Protein AF-A0A498JR25-F1 (afdb_monomer)

Solvent-accessible surface area (backbone atoms only — not comparable to full-atom values): 4789 Å² total; per-residue (Å²): 140,88,75,96,81,80,71,67,55,72,64,52,51,62,33,88,86,48,78,61,43,80,37,49,32,46,68,70,63,45,51,53,30,60,76,48,71,39,42,32,39,28,49,50,83,60,84,67,10,55,58,46,35,48,45,32,37,74,74,63,67,44,30,50,62,45,63,84,68,93,70,94,80,86,80,83,56,118

Organism: Malus domestica (NCBI:txid3750)

Nearest PDB structures (foldseek):
  7vel-assembly2_B  TM=9.950E-01  e=3.268E-05  Phytolacca americana
  8j2v-assembly1_A  TM=9.755E-01  e=3.268E-05  Nicotiana tabacum
  8chd-assembly2_B  TM=9.277E-01  e=2.188E-05  Nicotiana tabacum
  2c1z-assembly1_A  TM=9.845E-01  e=3.879E-04  Vitis vinifera
  8wrk-assembly1_A  TM=9.889E-01  e=5.794E-04  Catharanthus roseus

InterPro domains:
  IPR002213 UDP-glucuronosyl/UDP-glucosyltransferase [PF00201] (3-59)
  IPR050481 UDP-glycosyltransferase, plant-type [PTHR48048] (1-77)

Sequence (78 aa):
MVVKSWAPQVVVLKNELVGGFVTLCGWNLVLEAVVAGVSMIAWPLHAEQHMNMNVLATDMEMAFAVEQRDEEDGFVTV

Foldseek 3Di:
DDDDDDDPLLVVLLDPPQQEEEDLQDPVNLVSNVVSVHAYAQDHDDDCSVVSLCCCVPVVVRYDYKDDDPDPPPDTDD

pLDDT: mean 91.69, std 9.93, range [59.12, 98.12]

Structure (mmCIF, N/CA/C/O backbone):
data_AF-A0A498JR25-F1
#
_entry.id   AF-A0A498JR25-F1
#
loop_
_atom_site.group_PDB
_atom_site.id
_atom_site.type_symbol
_atom_site.label_atom_id
_atom_site.label_alt_id
_atom_site.label_comp_id
_atom_site.label_asym_id
_atom_site.label_entity_id
_atom_site.label_seq_id
_atom_site.pdbx_PDB_ins_code
_atom_site.Cartn_x
_atom_site.Cartn_y
_atom_site.Cartn_z
_atom_site.occupancy
_atom_site.B_iso_or_equiv
_atom_site.auth_seq_id
_atom_site.auth_comp_id
_atom_site.auth_asym_id
_atom_site.auth_atom_id
_atom_site.pdbx_PDB_model_num
ATOM 1 N N . MET A 1 1 ? -7.146 -15.809 -5.198 1.00 81.56 1 MET A N 1
ATOM 2 C CA . MET A 1 1 ? -7.540 -15.178 -6.481 1.00 81.56 1 MET A CA 1
ATOM 3 C C . MET A 1 1 ? -6.339 -14.412 -7.013 1.00 81.56 1 MET A C 1
ATOM 5 O O . MET A 1 1 ? -5.645 -13.820 -6.201 1.00 81.56 1 MET A O 1
ATOM 9 N N . VAL A 1 2 ? -6.077 -14.434 -8.322 1.00 92.88 2 VAL A N 1
ATOM 10 C CA . VAL A 1 2 ? -4.982 -13.671 -8.950 1.00 92.88 2 VAL A CA 1
ATOM 11 C C . VAL A 1 2 ? -5.551 -12.910 -10.143 1.00 92.88 2 VAL A C 1
ATOM 13 O O . VAL A 1 2 ? -6.211 -13.510 -10.990 1.00 92.88 2 VAL A O 1
ATOM 16 N N . VAL A 1 3 ? -5.302 -11.602 -10.205 1.00 94.88 3 VAL A N 1
ATOM 17 C CA . VAL A 1 3 ? -5.743 -10.714 -11.291 1.00 94.88 3 VAL A CA 1
ATOM 18 C C . VAL A 1 3 ? -4.498 -10.154 -11.975 1.00 94.88 3 VAL A C 1
ATOM 20 O O . VAL A 1 3 ? -3.619 -9.632 -11.301 1.00 94.88 3 VAL A O 1
ATOM 23 N N . LYS A 1 4 ? -4.383 -10.300 -13.302 1.00 93.75 4 LYS A N 1
ATOM 24 C CA . LYS A 1 4 ? -3.117 -10.058 -14.027 1.00 93.75 4 LYS A CA 1
ATOM 25 C C . LYS A 1 4 ? -2.861 -8.610 -14.452 1.00 93.75 4 LYS A C 1
ATOM 27 O O . LYS A 1 4 ? -1.748 -8.308 -14.863 1.00 93.75 4 LYS A O 1
ATOM 32 N N . SER A 1 5 ? -3.868 -7.742 -14.430 1.00 94.62 5 SER A N 1
ATOM 33 C CA . SER A 1 5 ? -3.732 -6.390 -14.992 1.00 94.62 5 SER A CA 1
ATOM 34 C C . SER A 1 5 ? -4.306 -5.331 -14.068 1.00 94.62 5 SER A C 1
ATOM 36 O O . SER A 1 5 ? -3.557 -4.538 -13.517 1.00 94.62 5 SER A O 1
ATOM 38 N N . TRP A 1 6 ? -5.622 -5.331 -13.865 1.00 95.94 6 TRP A N 1
ATOM 39 C CA . TRP A 1 6 ? -6.272 -4.351 -13.008 1.00 95.94 6 TRP A CA 1
ATOM 40 C C . TRP A 1 6 ? -7.341 -5.021 -12.160 1.00 95.94 6 TRP A C 1
ATOM 42 O O . TRP A 1 6 ? -8.138 -5.812 -12.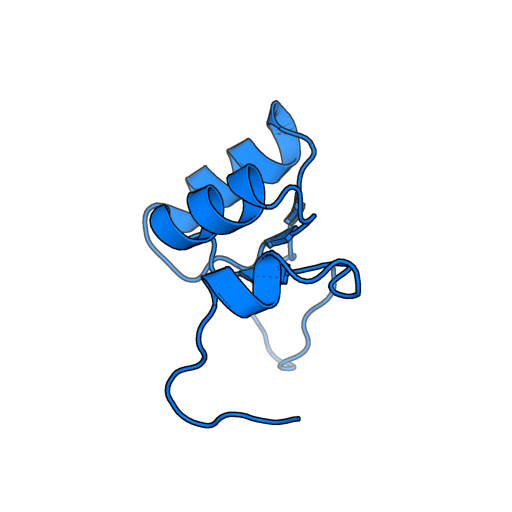666 1.00 95.94 6 TRP A O 1
ATOM 52 N N . ALA A 1 7 ? -7.346 -4.693 -10.875 1.00 95.50 7 ALA A N 1
ATOM 53 C CA . ALA A 1 7 ? -8.374 -5.090 -9.931 1.00 95.50 7 ALA A CA 1
ATOM 54 C C . ALA A 1 7 ? -9.093 -3.831 -9.428 1.00 95.50 7 ALA A C 1
ATOM 56 O O . ALA A 1 7 ? -8.468 -2.771 -9.356 1.00 95.50 7 ALA A O 1
ATOM 57 N N . PRO A 1 8 ? -10.376 -3.929 -9.039 1.00 96.00 8 PRO A N 1
ATOM 58 C CA . PRO A 1 8 ? -11.110 -2.815 -8.452 1.00 96.00 8 PRO A CA 1
ATOM 59 C C . PRO A 1 8 ? -10.602 -2.526 -7.033 1.00 96.00 8 PRO A C 1
ATOM 61 O O . PRO A 1 8 ? -11.256 -2.869 -6.052 1.00 96.00 8 PRO A O 1
ATOM 64 N N . GLN A 1 9 ? -9.419 -1.913 -6.929 1.00 96.56 9 GLN A N 1
ATOM 65 C CA . GLN A 1 9 ? -8.643 -1.770 -5.693 1.00 96.56 9 GLN A CA 1
ATOM 66 C C . GLN A 1 9 ? -9.464 -1.178 -4.546 1.00 96.56 9 GLN A C 1
ATOM 68 O O . GLN A 1 9 ? -9.505 -1.764 -3.472 1.00 96.56 9 GLN A O 1
ATOM 73 N N . VAL A 1 10 ? -10.205 -0.095 -4.791 1.00 97.06 10 VAL A N 1
ATOM 74 C CA . VAL A 1 10 ? -11.072 0.528 -3.776 1.00 97.06 10 VAL A CA 1
ATOM 75 C C . VAL A 1 10 ? -12.134 -0.443 -3.244 1.00 97.06 10 VAL A C 1
ATOM 77 O O . VAL A 1 10 ? -12.448 -0.424 -2.059 1.00 97.06 10 VAL A O 1
ATOM 80 N N . VAL A 1 11 ? -12.696 -1.304 -4.099 1.00 97.44 11 VAL A N 1
ATOM 81 C CA . VAL A 1 11 ? -13.682 -2.318 -3.680 1.00 97.44 11 VAL A CA 1
ATOM 82 C C . VAL A 1 11 ? -13.007 -3.419 -2.865 1.00 97.44 11 VAL A C 1
ATOM 84 O O . VAL A 1 11 ? -13.586 -3.896 -1.895 1.00 97.44 11 VAL A O 1
ATOM 87 N N . VAL A 1 12 ? -11.784 -3.801 -3.240 1.00 97.12 12 VAL A N 1
ATOM 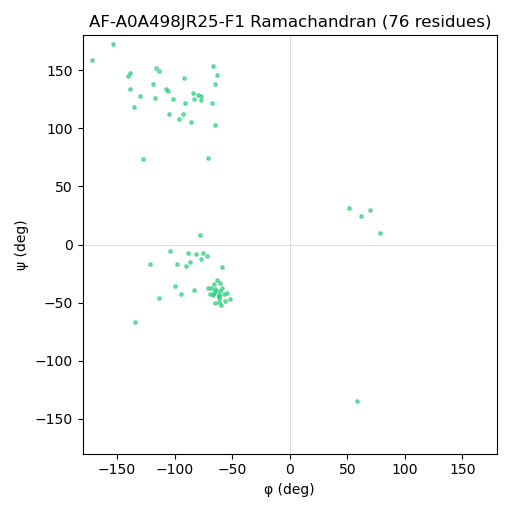88 C CA . VAL A 1 12 ? -10.988 -4.784 -2.497 1.00 97.12 12 VAL A CA 1
ATOM 89 C C . VAL A 1 12 ? -10.622 -4.243 -1.115 1.00 97.12 12 VAL A C 1
ATOM 91 O O . VAL A 1 12 ? -10.902 -4.913 -0.131 1.00 97.12 12 VAL A O 1
ATOM 94 N N . LEU A 1 13 ? -10.076 -3.028 -1.020 1.00 97.69 13 LEU A N 1
ATOM 95 C CA . LEU A 1 13 ? -9.655 -2.418 0.248 1.00 97.69 13 LEU A CA 1
ATOM 96 C C . LEU A 1 13 ? -10.820 -2.174 1.216 1.00 97.69 13 LEU A C 1
ATOM 98 O O . LEU A 1 13 ? -10.631 -2.250 2.420 1.00 97.69 13 LEU A O 1
ATOM 102 N N . LYS A 1 14 ? -12.031 -1.920 0.709 1.00 97.19 14 LYS A N 1
ATOM 103 C CA . LYS A 1 14 ? -13.238 -1.766 1.542 1.00 97.19 14 LYS 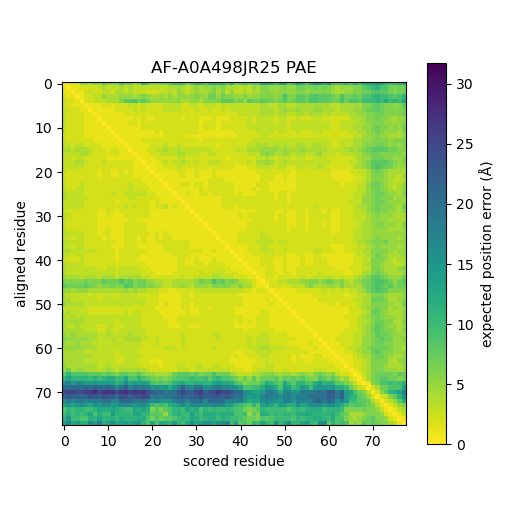A CA 1
ATOM 104 C C . LYS A 1 14 ? -13.790 -3.081 2.096 1.00 97.19 14 LYS A C 1
ATOM 106 O O . LYS A 1 14 ? -14.760 -3.056 2.848 1.00 97.19 14 LYS A O 1
ATOM 111 N N . ASN A 1 15 ? -13.257 -4.224 1.677 1.00 96.44 15 ASN A N 1
ATOM 112 C CA . ASN A 1 15 ? -13.728 -5.512 2.155 1.00 96.44 15 ASN A CA 1
ATOM 113 C C . ASN A 1 15 ? -13.181 -5.777 3.564 1.00 96.44 15 ASN A C 1
ATOM 115 O O . ASN A 1 15 ? -11.971 -5.817 3.750 1.00 96.44 15 ASN A O 1
ATOM 119 N N . GLU A 1 16 ? -14.065 -6.033 4.531 1.00 95.56 16 GLU A N 1
ATOM 120 C CA . GLU A 1 16 ? -13.703 -6.283 5.938 1.00 95.56 16 GLU A CA 1
ATOM 121 C C . GLU A 1 16 ? -12.758 -7.483 6.140 1.00 95.56 16 GLU A C 1
ATOM 123 O O . GLU A 1 16 ? -12.097 -7.587 7.168 1.00 95.56 16 GLU A O 1
ATOM 128 N N . LEU A 1 17 ? -12.668 -8.394 5.163 1.00 96.19 17 LEU A N 1
ATOM 129 C CA . LEU A 1 17 ? -11.744 -9.531 5.197 1.00 96.19 17 LEU A CA 1
ATOM 130 C C . LEU A 1 17 ? -10.310 -9.162 4.774 1.00 96.19 17 LEU A C 1
ATOM 132 O O . LEU A 1 17 ? -9.413 -10.002 4.873 1.00 96.19 17 LEU A O 1
ATOM 136 N N . VAL A 1 18 ? -10.074 -7.943 4.277 1.00 96.50 18 VAL A N 1
ATOM 137 C CA . VAL A 1 18 ? -8.734 -7.457 3.928 1.00 96.50 18 VAL A CA 1
ATOM 138 C C . VAL A 1 18 ? -8.074 -6.864 5.168 1.00 96.50 18 VAL A C 1
ATOM 140 O O . VAL A 1 18 ? -8.390 -5.762 5.597 1.00 96.50 18 VAL A O 1
ATOM 143 N N . GLY A 1 19 ? -7.121 -7.610 5.729 1.00 94.31 19 GLY A N 1
ATOM 144 C CA . GLY A 1 19 ? -6.366 -7.192 6.914 1.00 94.31 19 GLY A CA 1
ATOM 145 C C . GLY A 1 19 ? -5.096 -6.383 6.629 1.00 94.31 19 GLY A C 1
ATOM 146 O O . GLY A 1 19 ? -4.470 -5.909 7.570 1.00 94.31 19 GLY A O 1
ATOM 147 N N . GLY A 1 20 ? -4.681 -6.237 5.366 1.00 95.75 20 GLY A N 1
ATOM 148 C CA . GLY A 1 20 ? -3.459 -5.505 5.032 1.00 95.75 20 GLY A CA 1
ATOM 149 C C . GLY A 1 20 ? -3.243 -5.276 3.538 1.00 95.75 20 GLY A C 1
ATOM 150 O O . GLY A 1 20 ? -3.800 -5.988 2.698 1.00 95.75 20 GLY A O 1
ATOM 151 N N . PHE A 1 21 ? -2.417 -4.278 3.216 1.00 97.69 21 PHE A N 1
ATOM 152 C CA . PHE A 1 21 ? -2.132 -3.848 1.847 1.00 97.69 21 PHE A CA 1
ATOM 153 C C . PHE A 1 21 ? -0.633 -3.619 1.613 1.00 97.69 21 PHE A C 1
ATOM 155 O O . PHE A 1 21 ? -0.023 -2.745 2.221 1.00 97.69 21 PHE A O 1
ATOM 162 N N . VAL A 1 22 ? -0.029 -4.384 0.702 1.00 97.00 22 VAL A N 1
ATOM 163 C CA . VAL A 1 22 ? 1.347 -4.135 0.243 1.00 97.00 22 VAL A CA 1
ATOM 164 C C . VAL A 1 22 ? 1.306 -3.070 -0.849 1.00 97.00 22 VAL A C 1
ATOM 166 O O . VAL A 1 22 ? 0.585 -3.233 -1.834 1.00 97.00 22 VAL A O 1
ATOM 169 N N . THR A 1 23 ? 2.064 -1.987 -0.690 1.00 96.56 23 THR A N 1
ATOM 170 C CA . THR A 1 23 ? 1.986 -0.819 -1.578 1.00 96.56 23 THR A CA 1
ATOM 171 C C . THR A 1 23 ? 3.358 -0.247 -1.903 1.00 96.56 23 THR A C 1
ATOM 173 O O . THR A 1 23 ? 4.249 -0.227 -1.059 1.00 96.56 23 THR A O 1
ATOM 176 N N . LEU A 1 24 ? 3.497 0.304 -3.113 1.00 96.19 24 LEU A N 1
ATOM 177 C CA . LEU A 1 24 ? 4.660 1.103 -3.511 1.00 96.19 24 LEU A CA 1
ATOM 178 C C . LEU A 1 24 ? 4.616 2.533 -2.954 1.00 96.19 24 LEU A C 1
ATOM 180 O O . LEU A 1 24 ? 5.398 3.376 -3.367 1.00 96.19 24 LEU A O 1
ATOM 184 N N . CYS A 1 25 ? 3.669 2.850 -2.070 1.00 97.19 25 CYS A N 1
ATOM 185 C CA . CYS A 1 25 ? 3.553 4.156 -1.416 1.00 97.19 25 CYS A CA 1
ATOM 186 C C . CYS A 1 25 ? 3.299 5.332 -2.376 1.00 97.19 25 CYS A C 1
ATOM 188 O O . CYS A 1 25 ? 3.600 6.480 -2.052 1.00 97.19 25 CYS A O 1
ATOM 190 N N . GLY A 1 26 ? 2.719 5.079 -3.553 1.00 97.12 26 GLY A N 1
ATOM 191 C CA . GLY A 1 26 ? 2.215 6.145 -4.423 1.00 97.12 26 GLY A CA 1
ATOM 192 C C . GLY A 1 26 ? 1.055 6.889 -3.754 1.00 97.12 26 GLY A C 1
ATOM 193 O O . GLY A 1 26 ? 0.182 6.253 -3.164 1.00 97.12 26 GLY A O 1
ATOM 194 N N . TRP A 1 27 ? 1.016 8.220 -3.861 1.00 96.38 27 TRP A N 1
ATOM 195 C CA . TRP A 1 27 ? 0.115 9.059 -3.053 1.00 96.38 27 TRP A CA 1
ATOM 196 C C . TRP A 1 27 ? -1.371 8.663 -3.134 1.00 96.38 27 TRP A C 1
ATOM 198 O O . TRP A 1 27 ? -2.048 8.570 -2.114 1.00 96.38 27 TRP A O 1
ATOM 208 N N . ASN A 1 28 ? -1.873 8.329 -4.328 1.00 96.75 28 ASN A N 1
ATOM 209 C CA . ASN A 1 28 ? -3.262 7.879 -4.490 1.00 96.75 28 ASN A CA 1
ATOM 210 C C . ASN A 1 28 ? -3.532 6.537 -3.790 1.00 96.75 28 ASN A C 1
ATOM 212 O O . ASN A 1 28 ? -4.561 6.382 -3.142 1.00 96.75 28 ASN A O 1
ATOM 216 N N . LEU A 1 29 ? -2.597 5.584 -3.884 1.00 96.19 29 LEU A N 1
ATOM 217 C CA . LEU A 1 29 ? -2.718 4.270 -3.240 1.00 96.19 29 LEU A CA 1
ATOM 218 C C . LEU A 1 29 ? -2.748 4.420 -1.715 1.00 96.19 29 LEU A C 1
ATOM 220 O O . LEU A 1 29 ? -3.526 3.752 -1.038 1.00 96.19 29 LEU A O 1
ATOM 224 N N . VAL A 1 30 ? -1.913 5.322 -1.191 1.00 97.06 30 VAL A N 1
ATOM 225 C CA . VAL A 1 30 ? -1.869 5.660 0.234 1.00 97.06 30 VAL A CA 1
ATOM 226 C C . VAL A 1 30 ? -3.208 6.225 0.695 1.00 97.06 30 VAL A C 1
ATOM 228 O O . VAL A 1 30 ? -3.770 5.733 1.669 1.00 97.06 30 VAL A O 1
ATOM 231 N N . LEU A 1 31 ? -3.759 7.207 -0.022 1.00 97.44 31 LEU A N 1
ATOM 232 C CA . LEU A 1 31 ? -5.052 7.795 0.331 1.00 97.44 31 LEU A CA 1
ATOM 233 C C . LEU A 1 31 ? -6.187 6.764 0.311 1.00 97.44 31 LEU A C 1
ATOM 235 O O . LEU A 1 31 ? -7.027 6.772 1.208 1.00 97.44 31 LEU A O 1
ATOM 239 N N . GLU A 1 32 ? -6.207 5.857 -0.667 1.00 98.12 32 GLU A N 1
ATOM 240 C CA . GLU A 1 32 ? -7.209 4.788 -0.720 1.00 98.12 32 GLU A CA 1
ATOM 241 C C . GLU A 1 32 ? -7.135 3.857 0.499 1.00 98.12 32 GLU A C 1
ATOM 243 O O . GLU A 1 32 ? -8.172 3.529 1.077 1.00 98.12 32 GLU A O 1
ATOM 248 N N . ALA A 1 33 ? -5.927 3.468 0.918 1.00 97.56 33 ALA A N 1
ATOM 249 C CA . ALA A 1 33 ? -5.717 2.608 2.082 1.00 97.56 33 ALA A CA 1
ATOM 250 C C . ALA A 1 33 ? -6.048 3.311 3.405 1.00 97.56 33 ALA A C 1
ATOM 252 O O . ALA A 1 33 ? -6.721 2.730 4.257 1.00 97.56 33 ALA A O 1
ATOM 253 N N . VAL A 1 34 ? -5.644 4.578 3.551 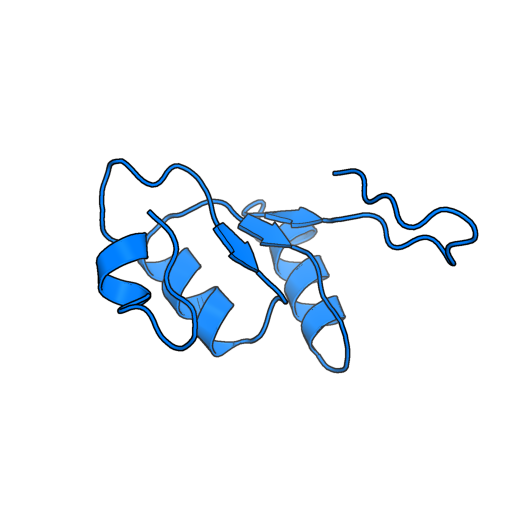1.00 97.06 34 VAL A N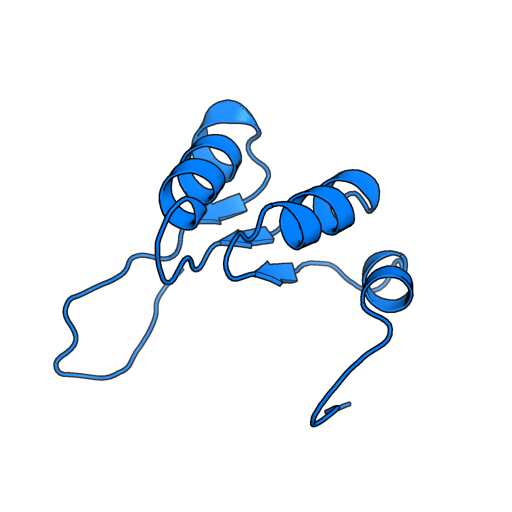 1
ATOM 254 C CA . VAL A 1 34 ? -5.953 5.405 4.728 1.00 97.06 34 VAL A CA 1
ATOM 255 C C . VAL A 1 34 ? -7.462 5.585 4.880 1.00 97.06 34 VAL A C 1
ATOM 257 O O . VAL A 1 34 ? -7.999 5.372 5.964 1.00 97.06 34 VAL A O 1
ATOM 260 N N . VAL A 1 35 ? -8.170 5.909 3.793 1.00 97.19 35 VAL A N 1
ATOM 261 C CA . VAL A 1 35 ? -9.637 6.049 3.811 1.00 97.19 35 VAL A CA 1
ATOM 262 C C . VAL A 1 35 ? -10.332 4.716 4.100 1.00 97.19 35 VAL A C 1
ATOM 264 O O . VAL A 1 35 ? -11.379 4.706 4.746 1.00 97.19 35 VAL A O 1
ATOM 267 N N . ALA A 1 36 ? -9.773 3.596 3.637 1.00 97.19 36 ALA A N 1
ATOM 268 C CA . ALA A 1 36 ? -10.296 2.265 3.933 1.00 97.19 36 ALA A CA 1
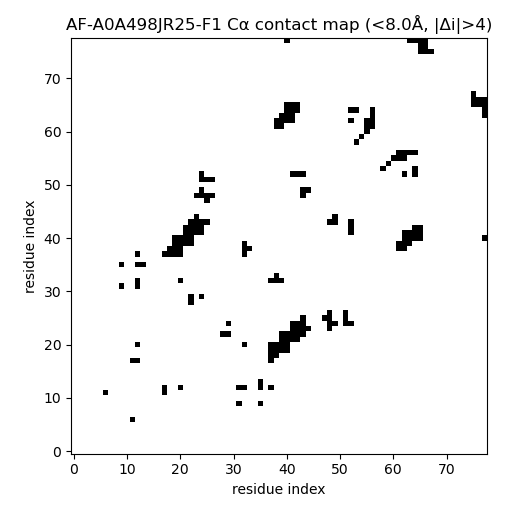ATOM 269 C C . ALA A 1 36 ? -9.950 1.767 5.351 1.00 97.19 36 ALA A C 1
ATOM 271 O O . ALA A 1 36 ? -10.538 0.785 5.794 1.00 97.19 36 ALA A O 1
ATOM 272 N N . GLY A 1 37 ? -9.027 2.424 6.063 1.00 96.19 37 GLY A N 1
ATOM 273 C CA . GLY A 1 37 ? -8.571 1.996 7.387 1.00 96.19 37 GLY A CA 1
ATOM 274 C C . GLY A 1 37 ? -7.735 0.712 7.364 1.00 96.19 37 GLY A C 1
ATOM 275 O O . GLY A 1 37 ? -7.767 -0.052 8.324 1.00 96.19 37 GLY A O 1
ATOM 276 N N . VAL A 1 38 ? -7.009 0.453 6.271 1.00 97.75 38 VAL A N 1
ATOM 277 C CA . VAL A 1 38 ? -6.220 -0.775 6.083 1.00 97.75 38 VAL A CA 1
ATOM 278 C C . VAL A 1 38 ? -4.740 -0.499 6.355 1.00 97.75 38 VAL A C 1
ATOM 280 O O . VAL A 1 38 ? -4.145 0.381 5.731 1.00 97.75 38 VAL A O 1
ATOM 283 N N . SER A 1 39 ? -4.130 -1.271 7.261 1.00 96.25 39 SER A N 1
ATOM 284 C CA . SER A 1 39 ? -2.690 -1.206 7.546 1.00 96.25 39 SER A CA 1
ATOM 285 C C . SER A 1 39 ? -1.851 -1.600 6.330 1.00 96.25 39 SER A C 1
ATOM 287 O O . SER A 1 39 ? -2.228 -2.475 5.544 1.00 96.25 39 SER A O 1
ATOM 289 N N . MET A 1 40 ? -0.686 -0.974 6.181 1.00 97.94 40 MET A N 1
ATOM 290 C CA . MET A 1 40 ? 0.153 -1.133 4.996 1.00 97.94 40 MET A CA 1
ATOM 291 C C . MET A 1 40 ? 1.485 -1.832 5.283 1.00 97.94 40 MET A C 1
ATOM 293 O O . MET A 1 40 ? 2.079 -1.688 6.348 1.00 97.94 40 MET A O 1
ATOM 297 N N . ILE A 1 41 ? 1.981 -2.552 4.281 1.00 97.50 41 ILE A N 1
ATOM 298 C CA . ILE A 1 41 ? 3.398 -2.899 4.152 1.00 97.50 41 ILE A CA 1
ATOM 299 C C . ILE A 1 41 ? 3.946 -1.991 3.052 1.00 97.50 41 ILE A C 1
ATOM 301 O O . ILE A 1 41 ? 3.530 -2.078 1.893 1.00 97.50 41 ILE A O 1
ATOM 305 N N . ALA A 1 42 ? 4.818 -1.070 3.440 1.00 96.62 42 ALA A N 1
ATOM 306 C CA . ALA A 1 42 ? 5.314 -0.003 2.591 1.00 96.62 42 ALA A CA 1
ATOM 307 C C . ALA A 1 42 ? 6.617 -0.424 1.904 1.00 96.62 42 ALA A C 1
ATOM 309 O O . A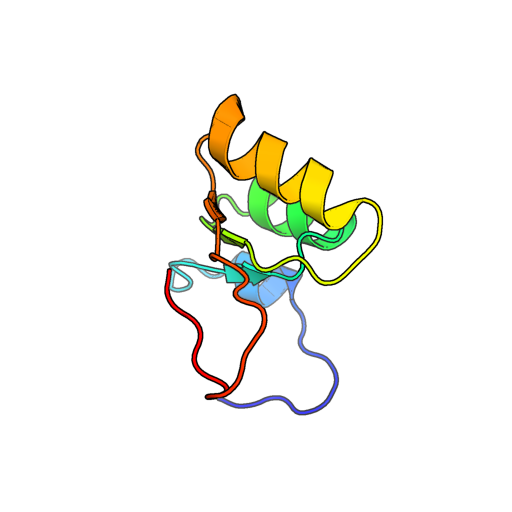LA A 1 42 ?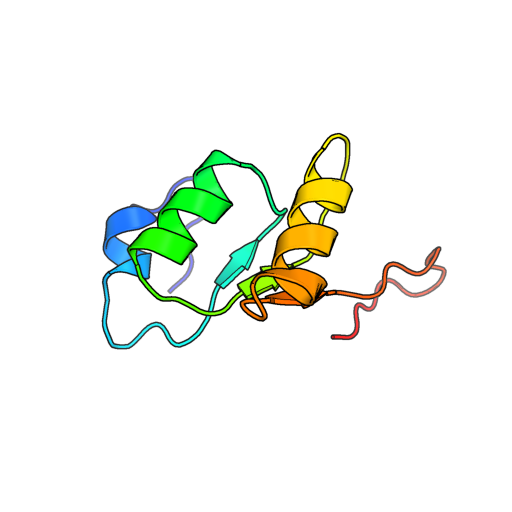 7.650 -0.567 2.553 1.00 96.62 42 ALA A O 1
ATOM 310 N N . TRP A 1 43 ? 6.565 -0.594 0.583 1.00 95.50 43 TRP A N 1
ATOM 311 C CA . TRP A 1 43 ? 7.688 -1.036 -0.242 1.00 95.50 43 TRP A CA 1
ATOM 312 C C . TRP A 1 43 ? 7.911 -0.058 -1.405 1.00 95.50 43 TRP A C 1
ATOM 314 O O . TRP A 1 43 ? 7.553 -0.353 -2.543 1.00 95.50 43 TRP A O 1
ATOM 324 N N . PRO A 1 44 ? 8.466 1.136 -1.144 1.00 94.38 44 PRO A N 1
ATOM 325 C CA . PRO A 1 44 ? 8.642 2.153 -2.174 1.00 94.38 44 PRO A CA 1
ATOM 326 C C . PRO A 1 44 ? 9.658 1.710 -3.231 1.00 94.38 44 PRO A C 1
ATOM 328 O O . PRO A 1 44 ? 10.555 0.928 -2.943 1.00 94.38 44 PRO A O 1
ATOM 331 N N . LEU A 1 45 ? 9.537 2.224 -4.450 1.00 90.31 45 LEU A N 1
ATOM 332 C CA . LEU A 1 45 ? 10.459 1.918 -5.544 1.00 90.31 45 LEU A CA 1
ATOM 333 C C . LEU A 1 45 ? 11.271 3.157 -5.949 1.00 90.31 45 LEU A C 1
ATOM 335 O O . LEU A 1 45 ? 12.481 3.062 -6.153 1.00 90.31 45 LEU A O 1
ATOM 339 N N . HIS A 1 46 ? 10.617 4.318 -6.103 1.00 85.88 46 HIS A N 1
ATOM 340 C CA . HIS A 1 46 ? 11.264 5.549 -6.579 1.00 85.88 46 HIS A CA 1
ATOM 341 C C . HIS A 1 46 ? 10.573 6.830 -6.082 1.00 85.88 46 HIS A C 1
ATOM 343 O O . HIS A 1 46 ? 9.444 6.806 -5.595 1.00 85.88 46 HIS A O 1
ATOM 349 N N . ALA A 1 47 ? 11.208 7.976 -6.353 1.00 91.00 47 ALA A N 1
ATOM 350 C CA . ALA A 1 47 ? 10.613 9.311 -6.245 1.00 91.00 47 ALA A CA 1
ATOM 351 C C . ALA A 1 47 ? 10.086 9.632 -4.830 1.00 91.00 47 ALA A C 1
ATOM 353 O O . ALA A 1 47 ? 10.786 9.414 -3.840 1.00 91.00 47 ALA A O 1
ATOM 354 N N . GLU A 1 48 ? 8.879 10.187 -4.715 1.00 94.81 48 GLU A N 1
ATOM 355 C CA . GLU A 1 48 ? 8.287 10.615 -3.444 1.00 94.81 48 GLU A CA 1
ATOM 356 C C . GLU A 1 48 ? 7.852 9.454 -2.542 1.00 94.81 48 GLU A C 1
ATOM 358 O O . GLU A 1 48 ? 7.538 9.660 -1.371 1.00 94.81 48 GLU A O 1
ATOM 363 N N . GLN A 1 49 ? 7.856 8.225 -3.060 1.00 96.38 49 GLN A N 1
ATOM 364 C CA . GLN A 1 49 ? 7.347 7.049 -2.361 1.00 96.38 49 GLN A CA 1
ATOM 365 C C . GLN A 1 49 ? 8.100 6.771 -1.055 1.00 96.38 49 GLN A C 1
ATOM 367 O O . GLN A 1 49 ? 7.489 6.336 -0.081 1.00 96.38 49 GLN A O 1
ATOM 372 N N . HIS A 1 50 ? 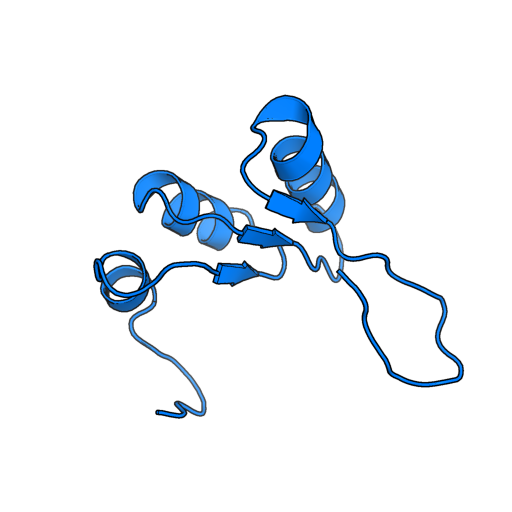9.401 7.077 -0.995 1.00 94.94 50 HIS A N 1
ATOM 373 C CA . HIS A 1 50 ? 10.183 6.963 0.241 1.00 94.94 50 HIS A CA 1
ATOM 374 C C . HIS A 1 50 ? 9.757 7.993 1.293 1.00 94.94 50 HIS A C 1
ATOM 376 O O . HIS A 1 50 ? 9.697 7.670 2.475 1.00 94.94 50 HIS A O 1
ATOM 382 N N . MET A 1 51 ? 9.408 9.216 0.877 1.00 96.31 51 MET A N 1
ATOM 383 C CA . MET A 1 51 ? 8.876 10.223 1.801 1.00 96.31 51 MET A CA 1
ATOM 384 C C . MET A 1 51 ? 7.510 9.793 2.335 1.00 96.31 51 MET A C 1
ATOM 386 O O . MET A 1 51 ? 7.279 9.860 3.538 1.00 96.31 51 MET A O 1
ATOM 390 N N . ASN A 1 52 ? 6.642 9.277 1.460 1.00 97.06 52 ASN A N 1
ATOM 391 C CA . ASN A 1 52 ? 5.338 8.756 1.864 1.00 97.06 52 ASN A CA 1
ATOM 392 C C . ASN A 1 52 ? 5.481 7.571 2.829 1.00 97.06 52 ASN A C 1
ATOM 394 O O . ASN A 1 52 ? 4.794 7.539 3.843 1.00 97.06 52 ASN A O 1
ATOM 398 N N . MET A 1 53 ? 6.387 6.625 2.548 1.00 96.25 53 MET A N 1
ATOM 399 C CA . MET A 1 53 ? 6.698 5.518 3.460 1.00 96.25 53 MET A CA 1
ATOM 400 C C . MET A 1 53 ? 7.122 6.033 4.835 1.00 96.25 53 MET A C 1
ATOM 402 O O . MET A 1 53 ? 6.600 5.551 5.835 1.00 96.25 53 MET A O 1
ATOM 406 N N . ASN A 1 54 ? 8.043 7.000 4.884 1.00 95.56 54 ASN A N 1
ATOM 407 C CA . ASN A 1 54 ? 8.534 7.541 6.147 1.00 95.56 54 ASN A CA 1
ATOM 408 C C . ASN A 1 54 ? 7.387 8.144 6.960 1.00 95.56 54 ASN A C 1
ATOM 410 O O . ASN A 1 54 ? 7.175 7.711 8.083 1.00 95.56 54 ASN A O 1
ATOM 414 N N . VAL A 1 55 ? 6.584 9.037 6.371 1.00 96.69 55 VAL A N 1
ATOM 415 C CA . VAL A 1 55 ? 5.418 9.635 7.052 1.00 96.69 55 VAL A CA 1
ATOM 416 C C . VAL A 1 55 ? 4.439 8.558 7.535 1.00 96.69 55 VAL A C 1
ATOM 418 O O . VAL A 1 55 ? 3.946 8.617 8.660 1.00 96.69 55 VAL A O 1
ATOM 421 N N . LEU A 1 56 ? 4.171 7.541 6.711 1.00 96.81 56 LEU A N 1
ATOM 422 C CA . LEU A 1 56 ? 3.258 6.456 7.073 1.00 96.81 56 LEU A CA 1
ATOM 423 C C . LEU A 1 56 ? 3.759 5.599 8.238 1.00 96.81 56 LEU A C 1
ATOM 425 O O . LEU A 1 56 ? 2.946 5.161 9.052 1.00 96.81 56 LEU A O 1
ATOM 429 N N . ALA A 1 57 ? 5.064 5.341 8.297 1.00 95.38 57 ALA A N 1
ATOM 430 C CA . ALA A 1 57 ? 5.673 4.501 9.320 1.00 95.38 57 ALA A CA 1
ATOM 431 C C . ALA A 1 57 ? 5.949 5.270 10.620 1.00 95.38 57 ALA A C 1
ATOM 433 O O . ALA A 1 57 ? 5.752 4.716 11.698 1.00 95.38 57 ALA A O 1
ATOM 434 N N . THR A 1 58 ? 6.389 6.530 10.536 1.00 95.56 58 THR A N 1
ATOM 435 C CA . THR A 1 58 ? 6.817 7.309 11.709 1.00 95.56 58 THR A CA 1
ATOM 436 C C . THR A 1 58 ? 5.722 8.186 12.287 1.00 95.56 58 THR A C 1
ATOM 438 O O . THR A 1 58 ? 5.593 8.259 13.503 1.00 95.56 58 THR A O 1
ATOM 441 N N . ASP A 1 59 ? 4.946 8.858 11.435 1.00 96.25 59 ASP A N 1
ATOM 442 C CA . ASP A 1 59 ? 4.036 9.916 11.887 1.00 96.25 59 ASP A CA 1
ATOM 443 C C . ASP A 1 59 ? 2.601 9.403 12.010 1.00 96.25 59 ASP A C 1
ATOM 445 O O . ASP A 1 59 ? 1.855 9.826 12.891 1.00 96.25 59 ASP A O 1
ATOM 449 N N . MET A 1 60 ? 2.203 8.503 11.106 1.00 95.81 60 MET A N 1
ATOM 450 C CA . MET A 1 60 ? 0.850 7.944 11.076 1.00 95.81 60 MET A CA 1
ATOM 451 C C . MET A 1 60 ? 0.742 6.577 11.757 1.00 95.81 60 MET A C 1
ATOM 453 O O . MET A 1 60 ? -0.374 6.151 12.035 1.00 95.81 60 MET A O 1
ATOM 457 N N . GLU A 1 61 ? 1.862 5.881 11.986 1.00 95.25 61 GLU A N 1
ATOM 458 C CA . GLU A 1 61 ? 1.901 4.514 12.542 1.00 95.25 61 GLU A CA 1
ATOM 459 C C . GLU A 1 61 ? 0.984 3.526 11.786 1.00 95.25 61 GLU A C 1
ATOM 461 O O . GLU A 1 61 ? 0.415 2.589 12.345 1.00 95.25 61 GLU A O 1
ATOM 466 N N . MET A 1 62 ? 0.821 3.748 10.478 1.00 96.06 62 MET A N 1
ATOM 467 C CA . MET A 1 62 ? -0.097 2.995 9.618 1.00 96.06 62 MET A CA 1
ATOM 468 C C . MET A 1 62 ? 0.606 1.984 8.712 1.00 96.06 62 MET A C 1
ATOM 470 O O . MET A 1 62 ? -0.069 1.230 8.001 1.00 96.06 62 MET A O 1
ATOM 474 N N . ALA A 1 63 ? 1.940 1.967 8.703 1.00 97.12 63 ALA A N 1
ATOM 475 C CA . ALA A 1 63 ? 2.705 1.090 7.833 1.00 97.12 63 ALA A CA 1
ATOM 476 C C . ALA A 1 63 ? 3.942 0.487 8.500 1.00 97.12 63 ALA A C 1
ATOM 478 O O . ALA A 1 63 ? 4.650 1.159 9.245 1.00 97.12 63 ALA A O 1
ATOM 479 N N . PHE A 1 64 ? 4.244 -0.757 8.128 1.00 96.56 64 PHE A N 1
ATOM 480 C CA . PHE A 1 64 ? 5.559 -1.361 8.330 1.00 96.56 64 PHE A CA 1
ATOM 481 C C . PHE A 1 64 ? 6.418 -1.091 7.094 1.00 96.56 64 PHE A C 1
ATOM 483 O O . PHE A 1 64 ? 6.024 -1.437 5.976 1.00 96.56 64 PHE A O 1
ATOM 490 N N . ALA A 1 65 ? 7.558 -0.431 7.283 1.00 94.50 65 ALA A N 1
ATOM 491 C CA . ALA A 1 65 ? 8.491 -0.112 6.210 1.00 94.50 65 ALA A CA 1
ATOM 492 C C . ALA A 1 65 ? 9.345 -1.333 5.860 1.00 94.50 65 ALA A C 1
ATOM 494 O O . ALA A 1 65 ? 9.963 -1.931 6.735 1.00 94.50 65 ALA A O 1
ATOM 495 N N . VAL A 1 66 ? 9.400 -1.673 4.577 1.00 92.31 66 VAL A N 1
ATOM 496 C CA . VAL A 1 66 ? 10.259 -2.742 4.069 1.00 92.31 66 VAL A CA 1
ATOM 497 C C . VAL A 1 66 ? 11.702 -2.251 3.976 1.00 92.31 66 VAL A C 1
ATOM 499 O O . VAL A 1 66 ? 11.975 -1.235 3.328 1.00 92.31 66 VAL A O 1
ATOM 502 N N . GLU A 1 67 ? 12.637 -3.000 4.568 1.00 83.25 67 GLU A N 1
ATOM 503 C CA . GLU A 1 67 ? 14.068 -2.761 4.372 1.00 83.25 67 GLU A CA 1
ATOM 504 C C . GLU A 1 67 ? 14.466 -3.082 2.927 1.00 83.25 67 GLU A C 1
ATOM 506 O O . GLU A 1 67 ? 14.319 -4.211 2.459 1.00 83.25 67 GLU A O 1
ATOM 511 N N . GLN A 1 68 ? 15.019 -2.095 2.225 1.00 75.00 68 GLN A N 1
ATOM 512 C CA . GLN A 1 68 ? 15.589 -2.291 0.894 1.00 75.00 68 GLN A CA 1
ATOM 513 C C . GLN A 1 68 ? 17.089 -2.490 1.031 1.00 75.00 68 GLN A C 1
ATOM 515 O O . GLN A 1 68 ? 17.821 -1.558 1.363 1.00 75.00 68 GLN A O 1
ATOM 520 N N . ARG A 1 69 ? 17.537 -3.725 0.814 1.00 72.81 69 ARG A N 1
ATOM 521 C CA . ARG A 1 69 ? 18.959 -4.062 0.731 1.00 72.81 69 ARG A CA 1
ATOM 522 C C . ARG A 1 69 ? 19.394 -3.975 -0.728 1.00 72.81 69 ARG A C 1
ATOM 524 O O . ARG A 1 69 ? 18.631 -4.349 -1.614 1.00 72.81 69 ARG A O 1
ATOM 531 N N . ASP A 1 70 ? 20.615 -3.510 -0.971 1.00 68.12 70 ASP A N 1
ATOM 532 C CA . ASP A 1 70 ? 21.273 -3.699 -2.265 1.00 68.12 70 ASP A CA 1
ATOM 533 C C . ASP A 1 70 ? 21.495 -5.216 -2.436 1.00 68.12 70 ASP A C 1
ATOM 535 O O . ASP A 1 70 ? 22.313 -5.813 -1.738 1.00 68.12 70 ASP A O 1
ATOM 539 N N . GLU A 1 71 ? 20.668 -5.877 -3.248 1.00 65.38 71 GLU A N 1
ATOM 540 C CA . GLU A 1 71 ? 20.540 -7.341 -3.241 1.00 65.38 71 GLU A CA 1
ATOM 541 C C . GLU A 1 71 ? 21.601 -8.075 -4.080 1.00 65.38 71 GLU A C 1
ATOM 543 O O . GLU A 1 71 ? 21.740 -7.833 -5.279 1.00 65.38 71 GLU A O 1
ATOM 548 N N . GLU A 1 72 ? 22.239 -9.081 -3.465 1.00 59.12 72 GLU A N 1
ATOM 549 C CA . GLU A 1 72 ? 22.811 -10.258 -4.146 1.00 59.12 72 GLU A CA 1
ATOM 550 C C . GLU A 1 72 ? 21.785 -11.425 -4.263 1.00 59.12 72 GLU A C 1
ATOM 552 O O . GLU A 1 72 ? 21.944 -12.283 -5.133 1.00 59.12 72 GLU A O 1
ATOM 557 N N . ASP A 1 73 ? 20.695 -11.439 -3.464 1.00 69.44 73 ASP A N 1
ATOM 558 C CA . ASP A 1 73 ? 19.912 -12.667 -3.181 1.00 69.44 73 ASP A CA 1
ATOM 559 C C . ASP A 1 73 ? 18.412 -12.616 -3.567 1.00 69.44 73 ASP A C 1
ATOM 561 O O . ASP A 1 73 ? 17.767 -13.664 -3.645 1.00 69.44 73 ASP A O 1
ATOM 565 N N . GLY A 1 74 ? 17.829 -11.432 -3.805 1.00 67.88 74 GLY A N 1
ATOM 566 C CA . GLY A 1 74 ? 16.432 -11.289 -4.261 1.00 67.88 74 GLY A CA 1
ATOM 567 C C . GLY A 1 74 ? 15.323 -11.444 -3.200 1.00 67.88 74 GLY A C 1
ATOM 568 O O . GLY A 1 74 ? 14.154 -11.592 -3.575 1.00 67.88 74 GLY A O 1
ATOM 569 N N . PHE A 1 75 ? 15.659 -11.501 -1.904 1.00 73.75 75 PHE A N 1
ATOM 570 C CA . PHE A 1 75 ? 14.698 -11.693 -0.811 1.00 73.75 75 PHE A CA 1
ATOM 571 C C . PHE A 1 75 ? 14.429 -10.426 0.002 1.00 73.75 75 PHE A C 1
ATOM 573 O O . PHE A 1 75 ? 15.334 -9.809 0.560 1.00 73.75 75 PHE A O 1
ATOM 580 N N . VAL A 1 76 ? 13.139 -10.161 0.220 1.00 70.25 76 VAL A N 1
ATOM 581 C CA . VAL A 1 76 ? 12.654 -9.007 0.979 1.00 70.25 76 VAL A CA 1
ATOM 582 C C . VAL A 1 76 ? 12.114 -9.404 2.349 1.00 70.25 76 VAL A C 1
ATOM 584 O O . VAL A 1 76 ? 11.334 -10.351 2.475 1.00 70.25 76 VAL A O 1
ATOM 587 N N . THR A 1 77 ? 12.516 -8.647 3.372 1.00 69.31 77 THR A N 1
ATOM 588 C CA . THR A 1 77 ? 12.097 -8.816 4.770 1.00 69.31 77 THR A CA 1
ATOM 589 C C . THR A 1 77 ? 11.368 -7.572 5.274 1.00 69.31 77 THR A C 1
ATOM 591 O O . THR A 1 77 ? 11.782 -6.450 4.979 1.00 69.31 77 THR A O 1
ATOM 594 N N . VAL A 1 78 ? 10.282 -7.793 6.020 1.00 62.94 78 VAL A N 1
ATOM 595 C CA . VAL A 1 78 ? 9.468 -6.762 6.692 1.00 62.94 78 VAL A CA 1
ATOM 596 C C . VAL A 1 78 ? 9.890 -6.653 8.149 1.00 62.94 78 VAL A C 1
ATOM 598 O O . VAL A 1 78 ? 10.174 -7.724 8.735 1.00 62.94 78 VAL A O 1
#

Secondary structure (DSSP, 8-state):
---SS---HHHHHT-TT---EEE---HHHHHHHHHHT--EEE---STTHHHHHHHHHHTS--EEEPP----SS-----

Mean predicted aligned error: 4.24 Å

Radius of gyration: 12.99 Å; Cα contacts (8 Å, |Δi|>4): 100; chains: 1; bounding box: 36×26×28 Å